Protein AF-A0A971ZE12-F1 (afdb_monomer)

Sequence (84 aa):
MKFTPKVRLVKYCNFLVNVPEEYQYLAADSTGVVYAYLSKPQWNKRTNSWVPVLLSNQLMEFIEVGKIKPMSISPEASLQKIEK

Mean predicted aligned error: 5.93 Å

Nearest PDB structures (foldseek):
  4kin-assembly3_C  TM=6.314E-01  e=1.039E+00  Homo sapiens
  5r94-assembly1_A  TM=5.579E-01  e=9.765E-01  Mus musculus
  5r9t-assembly1_A  TM=5.514E-01  e=1.039E+00  Mus musculus
  2qd9-assembly1_A  TM=5.447E-01  e=1.105E+00  Homo sapiens
  4eh4-assembly1_A  TM=6.395E-01  e=3.795E+00  Homo sapiens

Radius of gyration: 12.71 Å; Cα contacts (8 Å, |Δi|>4): 153; chains: 1; bounding box: 27×28×42 Å

Secondary structure (DSSP, 8-state):
------EEEEEETTEEEEEETT--EEEE-TT-EEEEESS--EEETTTTEEE----SS-S-SEEEEEEPSPPSS-GGG--EE---

Foldseek 3Di:
DPDDFDWDWDQFLNDTWTHRPQFFKWFAAQQQFIKTFNDQFDQDPVVRDTHHDCPDPDPDRMDTGDGDDRHPDRRVPRMDTGDD

Structure (mmCIF, N/CA/C/O backbone):
data_AF-A0A971ZE12-F1
#
_entry.id   AF-A0A971ZE12-F1
#
loop_
_atom_site.group_PDB
_atom_site.id
_atom_site.type_symbol
_atom_site.label_atom_id
_atom_site.label_alt_id
_atom_site.label_comp_id
_atom_site.label_asym_id
_atom_site.label_entity_id
_atom_site.label_seq_id
_atom_site.pdbx_PDB_ins_code
_atom_site.Cartn_x
_atom_site.Cartn_y
_atom_site.Cartn_z
_atom_site.occupancy
_atom_site.B_iso_or_equiv
_atom_site.auth_seq_id
_atom_site.auth_comp_id
_atom_site.auth_asym_id
_atom_site.auth_atom_id
_atom_site.pdbx_PDB_model_num
ATOM 1 N N . MET A 1 1 ? -1.063 2.942 28.863 1.00 40.91 1 MET A N 1
ATOM 2 C CA . MET A 1 1 ? -2.190 2.839 27.908 1.00 40.91 1 MET A CA 1
ATOM 3 C C . MET A 1 1 ? -1.715 2.048 26.699 1.00 40.91 1 MET A C 1
ATOM 5 O O . MET A 1 1 ? -0.670 2.390 26.166 1.00 40.91 1 MET A O 1
ATOM 9 N N . LYS A 1 2 ? -2.410 0.976 26.298 1.00 46.69 2 LYS A N 1
ATOM 10 C CA . LYS A 1 2 ? -2.108 0.275 25.040 1.00 46.69 2 LYS A CA 1
ATOM 11 C C . LYS A 1 2 ? -2.758 1.073 23.909 1.00 46.69 2 LYS A C 1
ATOM 13 O O . LYS A 1 2 ? -3.977 1.048 23.782 1.00 46.69 2 LYS A O 1
ATOM 18 N N . PHE A 1 3 ? -1.971 1.824 23.142 1.00 56.91 3 PHE A N 1
ATOM 19 C CA . PHE A 1 3 ? -2.469 2.441 21.915 1.00 56.91 3 PHE A CA 1
ATOM 20 C C . PHE A 1 3 ? -2.814 1.310 20.946 1.00 56.91 3 PHE A C 1
ATOM 22 O O . PHE A 1 3 ? -1.935 0.565 20.521 1.00 56.91 3 PHE A O 1
ATOM 29 N N . THR A 1 4 ? -4.103 1.118 20.682 1.00 59.69 4 THR A N 1
ATOM 30 C CA . THR A 1 4 ? -4.563 0.196 19.642 1.00 59.69 4 THR A CA 1
ATOM 31 C C . THR A 1 4 ? -4.978 1.081 18.476 1.00 59.69 4 THR A C 1
ATOM 33 O O . THR A 1 4 ? -5.970 1.801 18.620 1.00 59.69 4 THR A O 1
ATOM 36 N N . PRO A 1 5 ? -4.207 1.128 17.375 1.00 68.38 5 PRO A N 1
ATOM 37 C CA . PRO A 1 5 ? -4.586 1.941 16.231 1.00 68.38 5 PRO A CA 1
ATOM 38 C C . PRO A 1 5 ? -5.952 1.469 15.735 1.00 68.38 5 PRO A C 1
ATOM 40 O O . PRO A 1 5 ? -6.182 0.268 15.569 1.00 68.38 5 PRO A O 1
ATOM 43 N N . LYS A 1 6 ? -6.878 2.409 15.537 1.00 83.56 6 LYS A N 1
ATOM 44 C CA . LYS A 1 6 ? -8.167 2.087 14.933 1.00 83.56 6 LYS A CA 1
ATOM 45 C C . LYS A 1 6 ? -7.929 1.670 13.488 1.00 83.56 6 LYS A C 1
ATOM 47 O O . LYS A 1 6 ? -7.245 2.366 12.737 1.00 83.56 6 LYS A O 1
ATOM 52 N N . VAL A 1 7 ? -8.487 0.525 13.124 1.00 89.88 7 VAL A N 1
ATOM 53 C CA . VAL A 1 7 ? -8.395 -0.055 11.785 1.00 89.88 7 VAL A CA 1
ATOM 54 C C . VAL A 1 7 ? -9.771 -0.072 11.138 1.00 89.88 7 VAL A C 1
ATOM 56 O O . VAL A 1 7 ? -10.779 -0.275 11.815 1.00 89.88 7 VAL A O 1
ATOM 59 N N . ARG A 1 8 ? -9.807 0.117 9.820 1.00 90.50 8 ARG A N 1
ATOM 60 C CA . ARG A 1 8 ? -11.002 -0.018 8.987 1.00 90.50 8 ARG A CA 1
ATOM 61 C C . ARG A 1 8 ? -10.774 -1.028 7.868 1.00 90.50 8 ARG A C 1
ATOM 63 O O . ARG A 1 8 ? -9.662 -1.166 7.362 1.00 90.50 8 ARG A O 1
ATOM 70 N N . LEU A 1 9 ? -11.845 -1.713 7.479 1.00 91.56 9 LEU A N 1
ATOM 71 C CA . LEU A 1 9 ? -11.860 -2.631 6.343 1.00 91.56 9 LEU A CA 1
ATOM 72 C C . LEU A 1 9 ? -12.089 -1.842 5.055 1.00 91.56 9 LEU A C 1
ATOM 74 O O . LEU A 1 9 ? -13.118 -1.190 4.897 1.00 91.56 9 LEU A O 1
ATOM 78 N N . VAL A 1 10 ? -11.137 -1.918 4.130 1.00 91.56 10 VAL A N 1
ATOM 79 C CA . VAL A 1 10 ? -11.204 -1.246 2.828 1.00 91.56 10 VAL A CA 1
ATOM 80 C C . VAL A 1 10 ? -11.227 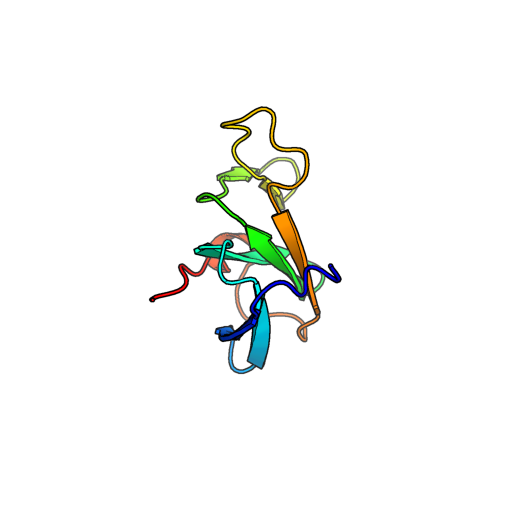-2.294 1.726 1.00 91.56 10 VAL A C 1
ATOM 82 O O . VAL A 1 10 ? -10.436 -3.237 1.737 1.00 91.56 10 VAL A O 1
ATOM 85 N N . LYS A 1 11 ? -12.127 -2.127 0.753 1.00 90.88 11 LYS A N 1
ATOM 86 C CA . LYS A 1 11 ? -12.146 -2.964 -0.449 1.00 90.88 11 LYS A CA 1
ATOM 87 C C . LYS A 1 11 ? -11.071 -2.489 -1.427 1.00 90.88 11 LYS A C 1
ATOM 89 O O . LYS A 1 11 ? -11.111 -1.347 -1.874 1.00 90.88 11 LYS A O 1
ATOM 94 N N . TYR A 1 12 ? -10.153 -3.380 -1.782 1.00 89.88 12 TYR A N 1
ATOM 95 C CA . TYR A 1 12 ? -9.041 -3.140 -2.694 1.00 89.88 12 TYR A CA 1
ATOM 96 C C . TYR A 1 12 ? -8.888 -4.321 -3.656 1.00 89.88 12 TYR A C 1
ATOM 98 O O . TYR A 1 12 ? -8.681 -5.449 -3.218 1.00 89.88 12 TYR A O 1
ATOM 106 N N . CYS A 1 13 ? -9.021 -4.091 -4.966 1.00 82.00 13 CYS A N 1
ATOM 107 C CA . CYS A 1 13 ? -8.896 -5.138 -5.997 1.00 82.00 13 CYS A CA 1
ATOM 108 C C . CYS A 1 13 ? -9.716 -6.424 -5.717 1.00 82.00 13 CYS A C 1
ATOM 110 O O . CYS A 1 13 ? -9.229 -7.529 -5.928 1.00 82.00 13 CYS A O 1
ATOM 112 N N . ASN A 1 14 ? -10.961 -6.284 -5.234 1.00 84.56 14 ASN A N 1
ATOM 113 C CA . ASN A 1 14 ? -11.853 -7.371 -4.773 1.00 84.56 14 ASN A CA 1
ATOM 114 C C . ASN A 1 14 ? -11.437 -8.104 -3.483 1.00 84.56 14 ASN A C 1
ATOM 116 O O . ASN A 1 14 ? -12.122 -9.040 -3.077 1.00 84.56 14 ASN A O 1
ATOM 120 N N . PHE A 1 15 ? -10.395 -7.644 -2.797 1.00 86.25 15 PHE A N 1
ATOM 121 C CA . PHE A 1 15 ? -10.000 -8.107 -1.469 1.00 86.25 15 PHE A CA 1
ATOM 122 C C . PHE A 1 15 ? -10.394 -7.089 -0.400 1.00 86.25 15 PHE A C 1
ATOM 124 O O . PHE A 1 15 ? -10.575 -5.907 -0.684 1.00 86.25 15 PHE A O 1
ATOM 131 N N . LEU A 1 16 ? -10.534 -7.553 0.838 1.00 90.00 16 LEU A N 1
ATOM 132 C CA . LEU A 1 16 ? -10.715 -6.695 2.002 1.00 90.00 16 LEU A CA 1
ATOM 133 C C . LEU A 1 16 ? -9.386 -6.604 2.750 1.00 90.00 16 LEU A C 1
ATOM 135 O O . LEU A 1 16 ? -8.817 -7.631 3.114 1.00 90.00 16 LEU A O 1
ATOM 139 N N . VAL A 1 17 ? -8.899 -5.385 2.971 1.00 90.56 17 VAL A N 1
ATOM 140 C CA . VAL A 1 17 ? -7.651 -5.111 3.694 1.00 90.56 17 VAL A CA 1
ATOM 141 C C . VAL A 1 17 ? -7.931 -4.282 4.942 1.00 90.56 17 VAL A C 1
ATOM 143 O O . VAL A 1 17 ? -8.758 -3.370 4.917 1.00 90.56 17 VAL A O 1
ATOM 146 N N . ASN A 1 18 ? -7.245 -4.609 6.038 1.00 91.44 18 ASN A N 1
ATOM 147 C CA . ASN A 1 18 ? -7.305 -3.835 7.275 1.00 91.44 18 ASN A CA 1
ATOM 148 C C . ASN A 1 18 ? -6.314 -2.679 7.184 1.00 91.44 18 ASN A C 1
ATOM 150 O O . ASN A 1 18 ? -5.111 -2.898 7.075 1.00 91.44 18 ASN A O 1
ATOM 154 N N . VAL A 1 19 ? -6.820 -1.453 7.246 1.00 91.12 19 VAL A N 1
ATOM 155 C CA . VAL A 1 19 ? -6.014 -0.243 7.094 1.00 91.12 19 VAL A CA 1
ATOM 156 C C . VAL A 1 19 ? -6.200 0.637 8.324 1.00 91.12 19 VAL A C 1
ATOM 158 O O . VAL A 1 19 ? -7.348 0.901 8.690 1.00 91.12 19 VAL A O 1
ATOM 161 N N . PRO A 1 20 ? -5.128 1.111 8.981 1.00 90.38 20 PRO A N 1
ATOM 162 C CA . PRO A 1 20 ? -5.275 2.071 10.065 1.00 90.38 20 PRO A CA 1
ATOM 163 C C . PRO A 1 20 ? -5.905 3.368 9.551 1.00 90.38 20 PRO A C 1
ATOM 165 O O . PRO A 1 20 ? -5.629 3.801 8.432 1.00 90.38 20 PRO A O 1
ATOM 168 N N . GLU A 1 21 ? -6.761 3.992 10.358 1.00 89.19 21 GLU A N 1
ATOM 169 C CA . GLU A 1 21 ? -7.599 5.111 9.903 1.00 89.19 21 GLU A CA 1
ATOM 170 C C . GLU A 1 21 ? -6.813 6.329 9.391 1.00 89.19 21 GLU A C 1
ATOM 172 O O . GLU A 1 21 ? -7.337 7.096 8.577 1.00 89.19 21 GLU A O 1
ATOM 177 N N . GLU A 1 22 ? -5.569 6.485 9.849 1.00 88.44 22 GLU A N 1
ATOM 178 C CA . GLU A 1 22 ? -4.651 7.574 9.495 1.00 88.44 22 GLU A CA 1
ATOM 179 C C . GLU A 1 22 ? -4.194 7.514 8.030 1.00 88.44 22 GLU A C 1
ATOM 181 O O . GLU A 1 22 ? -3.924 8.548 7.418 1.00 88.44 22 GLU A O 1
ATOM 186 N N . TYR A 1 23 ? -4.153 6.316 7.442 1.00 90.75 23 TYR A N 1
ATOM 187 C CA . TYR A 1 23 ? -3.722 6.115 6.063 1.00 90.75 23 TYR A CA 1
ATOM 188 C C . TYR A 1 23 ? -4.870 6.419 5.107 1.00 90.75 23 TYR A C 1
ATOM 190 O O . TYR A 1 23 ? -6.023 6.083 5.369 1.00 90.75 23 TYR A O 1
ATOM 198 N N . GLN A 1 24 ? -4.570 7.067 3.987 1.00 92.19 24 GLN A N 1
ATOM 199 C CA . GLN A 1 24 ? -5.575 7.589 3.054 1.00 92.19 24 GLN A CA 1
ATOM 200 C C . GLN A 1 24 ? -5.485 6.971 1.661 1.00 92.19 24 GLN A C 1
ATOM 202 O O . GLN A 1 24 ? -6.399 7.146 0.856 1.00 92.19 24 GLN A O 1
ATOM 207 N N . TYR A 1 25 ? -4.407 6.250 1.366 1.00 94.12 25 TYR A N 1
ATOM 208 C CA . TYR A 1 25 ? -4.172 5.658 0.055 1.00 94.12 25 TYR A CA 1
ATOM 209 C C . TYR A 1 25 ? -3.705 4.219 0.195 1.00 94.12 25 TYR A C 1
ATOM 211 O O . TYR A 1 25 ? -3.032 3.875 1.161 1.00 94.12 25 TYR A O 1
ATOM 219 N N . LEU A 1 26 ? -4.045 3.402 -0.793 1.00 94.25 26 LEU A N 1
ATOM 220 C CA . LEU A 1 26 ? -3.550 2.046 -0.969 1.00 94.25 26 LEU A CA 1
ATOM 221 C C . LEU A 1 26 ? -2.892 1.940 -2.331 1.00 94.25 26 LEU A C 1
ATOM 223 O O . LEU A 1 26 ? -3.426 2.452 -3.312 1.00 94.25 26 LEU A O 1
ATOM 227 N N . ALA A 1 27 ? -1.764 1.255 -2.402 1.00 94.00 27 ALA A N 1
ATOM 228 C CA . ALA A 1 27 ? -1.173 0.870 -3.668 1.00 94.00 27 ALA A CA 1
ATOM 229 C C . ALA A 1 27 ? -0.445 -0.456 -3.508 1.00 94.00 27 ALA A C 1
ATOM 231 O O . ALA A 1 27 ? -0.044 -0.814 -2.402 1.00 94.00 27 ALA A O 1
ATOM 232 N N . ALA A 1 28 ? -0.270 -1.178 -4.603 1.00 92.12 28 ALA A N 1
ATOM 233 C CA . ALA A 1 28 ? 0.421 -2.448 -4.592 1.00 92.12 28 ALA A CA 1
ATOM 234 C C . ALA A 1 28 ? 1.616 -2.449 -5.542 1.00 92.12 28 ALA A C 1
ATOM 236 O O . ALA A 1 28 ? 1.655 -1.733 -6.548 1.00 92.12 28 ALA A O 1
ATOM 237 N N . ASP A 1 29 ? 2.623 -3.235 -5.181 1.00 88.50 29 ASP A N 1
ATOM 238 C CA . ASP A 1 29 ? 3.826 -3.419 -5.981 1.00 88.50 29 ASP A CA 1
ATOM 239 C C . ASP A 1 29 ? 3.642 -4.512 -7.054 1.00 88.50 29 ASP A C 1
ATOM 241 O O . ASP A 1 29 ? 2.580 -5.124 -7.203 1.00 88.50 29 ASP A O 1
ATOM 245 N N . SER A 1 30 ? 4.701 -4.774 -7.824 1.00 84.88 30 SER A N 1
ATOM 246 C CA . SER A 1 30 ? 4.722 -5.837 -8.839 1.00 84.88 30 SER A CA 1
ATOM 247 C C . SER A 1 30 ? 4.622 -7.250 -8.262 1.00 84.88 30 SER A C 1
ATOM 249 O O . SER A 1 30 ? 4.324 -8.187 -9.002 1.00 84.88 30 SER A O 1
ATOM 251 N N . THR A 1 31 ? 4.845 -7.419 -6.959 1.00 85.56 31 THR A N 1
ATOM 252 C CA . THR A 1 31 ? 4.790 -8.710 -6.266 1.00 85.56 31 THR A CA 1
ATOM 253 C C . THR A 1 31 ? 3.427 -8.980 -5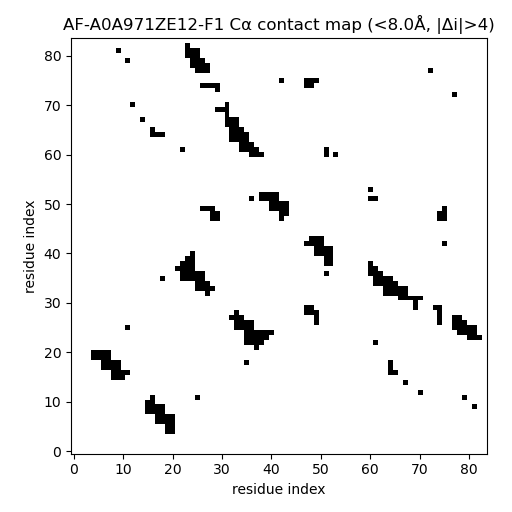.618 1.00 85.56 31 THR A C 1
ATOM 255 O O . THR A 1 31 ? 3.193 -10.079 -5.103 1.00 85.56 31 THR A O 1
ATOM 258 N N . GLY A 1 32 ? 2.512 -8.005 -5.686 1.00 87.31 32 GLY A N 1
ATOM 259 C CA . GLY A 1 32 ? 1.177 -8.058 -5.098 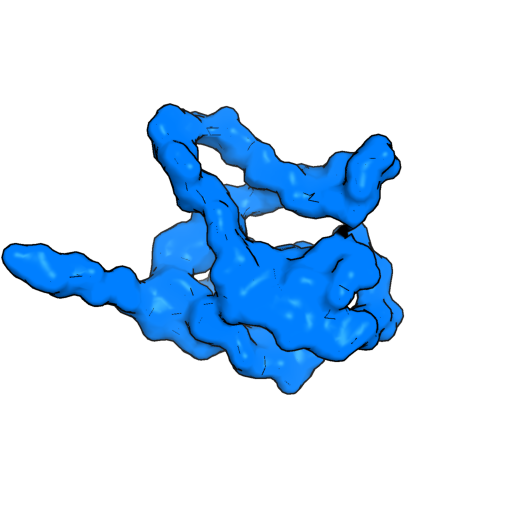1.00 87.31 32 GLY A CA 1
ATOM 260 C C . GLY A 1 32 ? 1.137 -7.666 -3.620 1.00 87.31 32 GLY A C 1
ATOM 261 O O . GLY A 1 32 ? 0.113 -7.876 -2.973 1.00 87.31 32 GLY A O 1
ATOM 262 N N . VAL A 1 33 ? 2.217 -7.123 -3.059 1.00 91.19 33 VAL A N 1
ATOM 263 C CA . VAL A 1 33 ? 2.210 -6.577 -1.697 1.00 91.19 33 VAL A CA 1
ATOM 264 C C . VAL A 1 33 ? 1.490 -5.235 -1.712 1.00 91.19 33 VAL A C 1
ATOM 266 O O . VAL A 1 33 ? 1.775 -4.383 -2.549 1.00 91.19 33 VAL A O 1
ATOM 269 N N . VAL A 1 34 ? 0.535 -5.068 -0.800 1.00 92.62 34 VAL A N 1
ATOM 270 C CA . VAL A 1 34 ? -0.292 -3.872 -0.655 1.00 92.62 34 VAL A CA 1
ATOM 271 C C . VAL A 1 34 ? 0.261 -3.018 0.474 1.00 92.62 34 VAL A C 1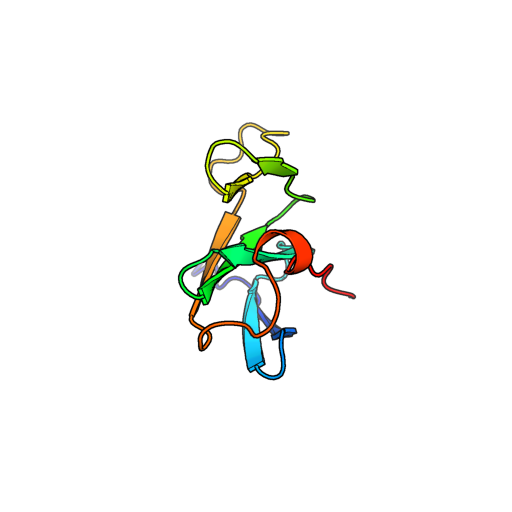
ATOM 273 O O . VAL A 1 34 ? 0.394 -3.467 1.615 1.00 92.62 34 VAL A O 1
ATOM 276 N N . TYR A 1 35 ? 0.500 -1.757 0.155 1.00 93.19 35 TYR A N 1
ATOM 277 C CA . TYR A 1 35 ? 0.953 -0.737 1.077 1.00 93.19 35 TYR A CA 1
ATOM 278 C C . TYR A 1 35 ? -0.136 0.310 1.285 1.00 93.19 35 TYR A C 1
ATOM 280 O O . TYR A 1 35 ? -0.801 0.730 0.336 1.00 93.19 35 TYR A O 1
ATOM 288 N N . ALA A 1 36 ? -0.305 0.747 2.528 1.00 93.25 36 ALA A N 1
ATOM 289 C CA . ALA A 1 36 ? -1.112 1.903 2.877 1.00 93.25 36 ALA A CA 1
ATOM 290 C C . ALA A 1 36 ? -0.212 3.122 3.069 1.00 93.25 36 ALA A C 1
ATOM 292 O O . ALA A 1 36 ? 0.841 2.998 3.686 1.00 93.25 36 ALA A O 1
ATOM 293 N N . TYR A 1 37 ? -0.636 4.290 2.585 1.00 92.50 37 TYR A N 1
ATOM 294 C CA . TYR A 1 37 ? 0.119 5.546 2.654 1.00 92.50 37 TYR A CA 1
ATOM 295 C C . TYR A 1 37 ? -0.691 6.648 3.348 1.00 92.50 37 TYR A C 1
ATOM 297 O O . TYR A 1 37 ? -1.897 6.781 3.112 1.00 92.50 37 TYR A O 1
ATOM 305 N N . LEU A 1 38 ? -0.030 7.447 4.193 1.00 89.94 38 LEU A N 1
ATOM 306 C CA . LEU A 1 38 ? -0.636 8.613 4.858 1.00 89.94 38 LEU A CA 1
ATOM 307 C C . LEU A 1 38 ? -1.019 9.700 3.843 1.00 89.94 38 LEU A C 1
ATOM 309 O O . LEU A 1 38 ? -2.113 10.262 3.895 1.00 89.94 38 LEU A O 1
ATOM 313 N N . SER A 1 39 ? -0.126 9.938 2.883 1.00 88.88 39 SER A N 1
ATOM 314 C CA . SER A 1 39 ? -0.253 10.933 1.816 1.00 88.88 39 SER A CA 1
ATOM 315 C C . SER A 1 39 ? -0.255 10.262 0.447 1.00 88.88 39 SER A C 1
ATOM 317 O O . SER A 1 39 ? 0.138 9.105 0.315 1.00 88.88 39 SER A O 1
ATOM 319 N N . LYS A 1 40 ? -0.690 10.986 -0.591 1.00 91.88 40 LYS A N 1
ATOM 320 C CA . LYS A 1 40 ? -0.706 10.457 -1.960 1.00 91.88 40 LYS A CA 1
ATOM 321 C C . LYS A 1 40 ? 0.731 10.108 -2.391 1.00 91.88 40 LYS A C 1
ATOM 323 O O . LYS A 1 40 ? 1.535 11.035 -2.508 1.00 91.88 40 LYS A O 1
ATOM 328 N N . PRO A 1 41 ? 1.064 8.828 -2.642 1.00 92.06 41 PRO A N 1
ATOM 329 C CA . PRO A 1 41 ? 2.399 8.450 -3.084 1.00 92.06 41 PRO A CA 1
ATOM 330 C C . PRO A 1 41 ? 2.632 8.863 -4.541 1.00 92.06 41 PRO A C 1
ATOM 332 O O . PRO A 1 41 ? 1.693 9.138 -5.296 1.00 92.06 41 PRO A 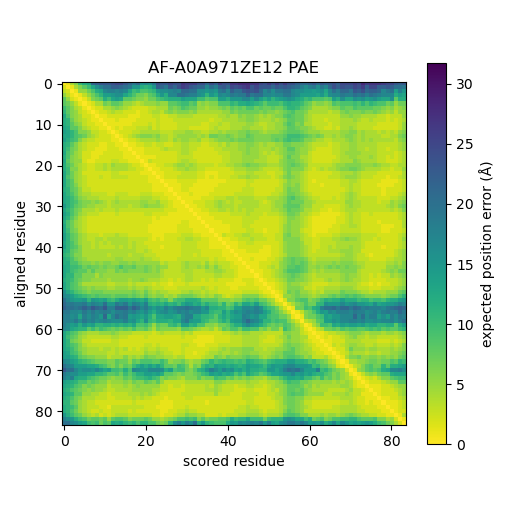O 1
ATOM 335 N N . GLN A 1 42 ? 3.898 8.880 -4.946 1.00 92.00 42 GLN A N 1
ATOM 336 C CA . GLN A 1 42 ? 4.311 9.125 -6.324 1.00 92.00 42 GLN A CA 1
ATOM 337 C C . GLN A 1 42 ? 4.844 7.849 -6.964 1.00 92.00 42 GLN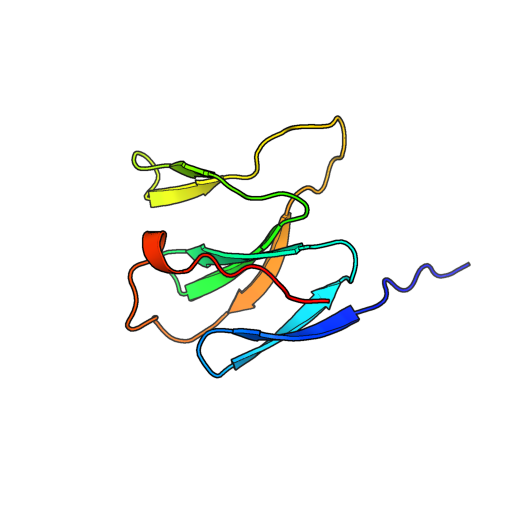 A C 1
ATOM 339 O O . GLN A 1 42 ? 5.570 7.074 -6.341 1.00 92.00 42 GLN A O 1
ATOM 344 N N . TRP A 1 43 ? 4.488 7.639 -8.228 1.00 92.25 43 TRP A N 1
ATOM 345 C CA . TRP A 1 43 ? 5.000 6.518 -8.999 1.00 92.25 43 TRP A CA 1
ATOM 346 C C . TRP A 1 43 ? 6.443 6.786 -9.432 1.00 92.25 43 TRP A C 1
ATOM 348 O O . TRP A 1 43 ? 6.722 7.757 -10.140 1.00 92.25 43 TRP A O 1
ATOM 358 N N . ASN A 1 44 ? 7.365 5.911 -9.031 1.00 89.38 44 ASN A N 1
ATOM 359 C CA . ASN A 1 44 ? 8.757 5.966 -9.450 1.00 89.38 44 ASN A CA 1
ATOM 360 C C . ASN A 1 44 ? 9.011 4.967 -10.584 1.00 89.38 44 ASN A C 1
ATOM 362 O O . ASN A 1 44 ? 9.146 3.765 -10.363 1.00 89.38 44 ASN A O 1
ATOM 366 N N . LYS A 1 45 ? 9.152 5.489 -11.808 1.00 88.56 45 LYS A N 1
ATOM 367 C CA . LYS A 1 45 ? 9.409 4.692 -13.021 1.00 88.56 45 LYS A CA 1
ATOM 368 C C . LYS A 1 45 ? 10.762 3.974 -13.028 1.00 88.56 45 LYS A C 1
ATOM 370 O O . LYS A 1 45 ? 10.937 3.035 -13.792 1.00 88.56 45 LYS A O 1
ATOM 375 N N . ARG A 1 46 ? 11.740 4.415 -12.226 1.00 87.38 46 ARG A N 1
ATOM 376 C CA . ARG A 1 46 ? 13.062 3.761 -12.161 1.00 87.38 46 ARG A CA 1
ATOM 377 C C . ARG A 1 46 ? 13.011 2.476 -11.347 1.00 87.38 46 ARG A C 1
ATOM 379 O O . ARG A 1 46 ? 13.683 1.513 -11.691 1.00 87.38 46 ARG A O 1
ATOM 386 N N . THR A 1 47 ? 12.231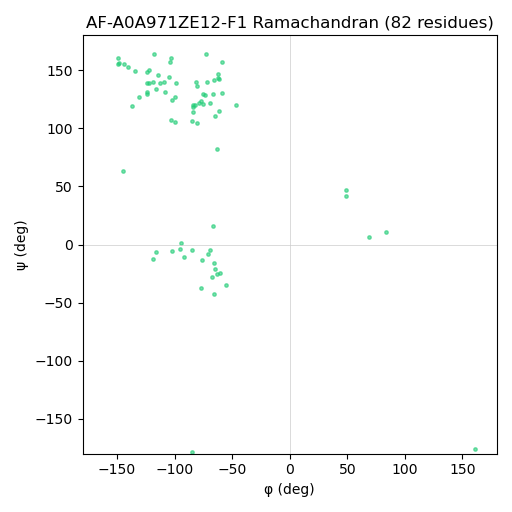 2.479 -10.270 1.00 85.00 47 THR A N 1
ATOM 387 C CA . THR A 1 47 ? 12.091 1.342 -9.352 1.00 85.00 47 THR A CA 1
ATOM 388 C C . THR A 1 47 ? 10.800 0.558 -9.573 1.00 85.00 47 THR A C 1
ATOM 390 O O . THR A 1 47 ? 10.617 -0.476 -8.942 1.00 85.00 47 THR A O 1
ATOM 393 N N . ASN A 1 48 ? 9.918 1.031 -10.463 1.00 86.31 48 ASN A N 1
ATOM 394 C CA . ASN A 1 48 ? 8.576 0.496 -10.695 1.00 86.31 48 ASN A CA 1
ATOM 395 C C . ASN A 1 48 ? 7.800 0.310 -9.382 1.00 86.31 48 ASN A C 1
ATOM 397 O O . ASN A 1 48 ? 7.220 -0.747 -9.131 1.00 86.31 48 ASN A O 1
ATOM 401 N N . SER A 1 49 ? 7.826 1.336 -8.528 1.00 87.75 49 SER A N 1
ATOM 402 C CA . SER A 1 49 ? 7.214 1.287 -7.201 1.00 87.75 49 SER A CA 1
ATOM 403 C C . SER A 1 49 ? 6.586 2.616 -6.786 1.00 87.75 49 SER A C 1
ATOM 405 O O . SER A 1 49 ? 6.965 3.692 -7.257 1.00 87.75 49 SER A O 1
ATOM 407 N N . TRP A 1 50 ? 5.613 2.531 -5.878 1.00 91.25 50 TRP A N 1
ATOM 408 C CA . TRP A 1 50 ? 4.999 3.684 -5.228 1.00 91.25 50 TRP A CA 1
ATOM 409 C C . TRP A 1 50 ? 5.858 4.154 -4.061 1.00 91.25 50 TRP A C 1
ATOM 411 O O . TRP A 1 50 ? 6.097 3.408 -3.111 1.00 91.25 50 TRP A O 1
ATOM 421 N N . VAL A 1 51 ? 6.304 5.405 -4.131 1.00 89.81 51 VAL A N 1
ATOM 422 C CA . VAL A 1 51 ? 7.184 6.017 -3.136 1.00 89.81 51 VAL A CA 1
ATOM 423 C C . VAL A 1 51 ? 6.379 7.037 -2.328 1.00 89.81 51 VAL A C 1
ATOM 425 O O . VAL A 1 51 ? 5.671 7.855 -2.929 1.00 89.81 51 VAL A O 1
ATOM 428 N N . PRO A 1 52 ? 6.441 7.007 -0.984 1.00 87.94 52 PRO A N 1
ATOM 429 C CA . PRO A 1 52 ? 5.819 8.040 -0.164 1.00 87.94 52 PRO A CA 1
ATOM 430 C C . PRO A 1 52 ? 6.441 9.407 -0.480 1.00 87.94 52 PRO A C 1
ATOM 432 O O . PRO A 1 52 ? 7.642 9.517 -0.737 1.00 87.94 52 PRO A O 1
ATOM 435 N N . VAL A 1 53 ? 5.623 10.458 -0.477 1.00 81.94 53 VAL A N 1
ATOM 436 C CA . VAL A 1 53 ? 6.142 11.827 -0.529 1.00 81.94 53 VAL A CA 1
ATOM 437 C C . VAL A 1 53 ? 6.475 12.221 0.899 1.00 81.94 53 VAL A C 1
ATOM 439 O O . VAL A 1 53 ? 5.547 12.488 1.656 1.00 81.94 53 VAL A O 1
ATOM 442 N N . LEU A 1 54 ? 7.774 12.273 1.212 1.00 72.56 54 LEU A N 1
ATOM 443 C CA . LEU A 1 54 ? 8.323 12.690 2.506 1.00 72.56 54 LEU A CA 1
ATOM 444 C C . LEU A 1 54 ? 7.961 14.153 2.777 1.00 72.56 54 LEU A C 1
ATOM 446 O O . LEU A 1 54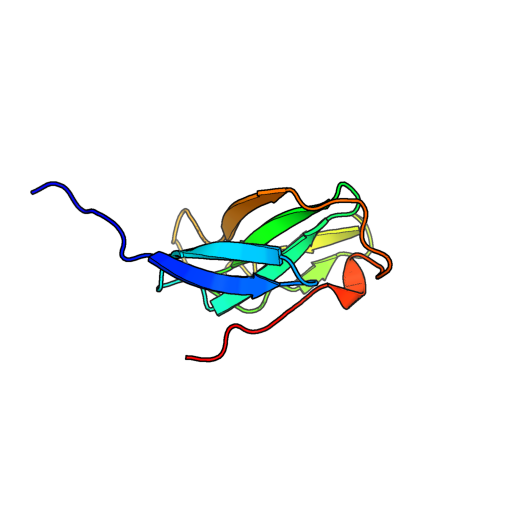 ? 8.733 15.066 2.487 1.00 72.56 54 LEU A O 1
ATOM 450 N N . LEU A 1 55 ? 6.747 14.381 3.274 1.00 63.25 55 LEU A N 1
ATOM 451 C CA . LEU A 1 55 ? 6.231 15.714 3.594 1.00 63.25 55 LEU A CA 1
ATOM 452 C C . LEU A 1 55 ? 6.518 16.089 5.050 1.00 63.25 55 LEU A C 1
ATOM 454 O O . LEU A 1 55 ? 6.321 17.239 5.438 1.00 63.25 55 LEU A O 1
ATOM 458 N N . SER A 1 56 ? 6.975 15.139 5.869 1.00 55.16 56 SER A N 1
ATOM 459 C CA . SER A 1 56 ? 7.165 15.351 7.300 1.00 55.16 56 SER A CA 1
ATOM 460 C C . SER A 1 56 ? 8.307 14.5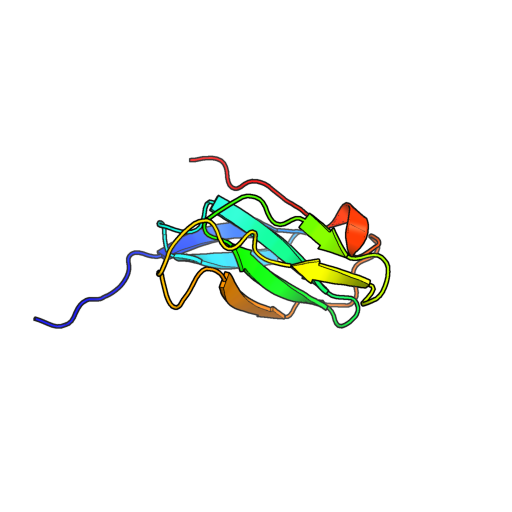18 7.888 1.00 55.16 56 SER A C 1
ATOM 462 O O . SER A 1 56 ? 8.683 13.482 7.352 1.00 55.16 56 SER A O 1
ATOM 464 N N . ASN A 1 57 ? 8.805 14.932 9.058 1.00 58.78 57 ASN A N 1
ATOM 465 C CA . ASN A 1 57 ? 9.685 14.129 9.923 1.00 58.78 57 ASN A CA 1
ATOM 466 C C . ASN A 1 57 ? 8.974 12.889 10.524 1.00 58.78 57 ASN A C 1
ATOM 468 O O . ASN A 1 57 ? 9.448 12.329 11.515 1.00 58.78 57 ASN A O 1
ATOM 472 N N . GLN A 1 58 ? 7.815 12.469 9.999 1.00 58.75 58 GLN A N 1
ATOM 473 C CA . GLN A 1 58 ? 7.143 11.271 10.483 1.00 58.75 58 GLN A CA 1
ATOM 474 C C . GLN A 1 58 ? 7.833 10.021 9.943 1.00 58.75 58 GLN A C 1
ATOM 476 O O . GLN A 1 58 ? 7.967 9.812 8.743 1.00 58.75 58 GLN A O 1
ATOM 481 N N . LEU A 1 59 ? 8.251 9.164 10.871 1.00 60.62 59 LEU A N 1
ATOM 482 C CA . LEU A 1 59 ? 9.028 7.951 10.613 1.00 60.62 59 LEU A CA 1
ATOM 483 C C . LEU A 1 59 ? 8.248 6.843 9.877 1.00 60.62 59 LEU A C 1
ATOM 485 O O . LEU A 1 59 ? 8.832 5.809 9.567 1.00 60.62 59 LEU A O 1
ATOM 489 N N . MET A 1 60 ? 6.945 7.014 9.615 1.00 69.81 60 MET A N 1
ATOM 490 C CA . MET A 1 60 ? 6.074 5.923 9.161 1.00 69.81 60 MET A CA 1
ATOM 491 C C . MET A 1 60 ? 5.000 6.404 8.171 1.00 69.81 60 MET A C 1
ATOM 493 O O . MET A 1 60 ? 3.805 6.355 8.439 1.00 69.81 60 MET A O 1
ATOM 497 N N . GLU A 1 61 ? 5.429 6.903 7.006 1.00 82.88 61 GLU A N 1
ATOM 498 C CA . GLU A 1 61 ? 4.514 7.414 5.968 1.00 82.88 61 GLU A CA 1
ATOM 499 C C . GLU A 1 61 ? 3.790 6.328 5.159 1.00 82.88 61 GLU A C 1
ATOM 501 O O . GLU A 1 61 ? 2.819 6.624 4.452 1.00 82.88 61 GLU A O 1
ATOM 506 N N . PHE A 1 62 ? 4.242 5.077 5.268 1.00 89.06 62 PHE A N 1
ATOM 507 C CA . PHE A 1 62 ? 3.587 3.920 4.673 1.00 89.06 62 PHE A CA 1
ATOM 508 C C . PHE A 1 62 ? 3.806 2.650 5.499 1.00 89.06 62 PHE A C 1
ATOM 510 O O . PHE A 1 62 ? 4.795 2.532 6.224 1.00 89.06 62 PHE A O 1
ATOM 517 N N . ILE A 1 63 ? 2.890 1.692 5.361 1.00 90.69 63 ILE A N 1
ATOM 518 C CA . ILE A 1 63 ? 2.977 0.364 5.981 1.00 90.69 63 ILE A CA 1
ATOM 519 C C . ILE A 1 63 ? 2.482 -0.713 5.025 1.00 90.69 63 ILE A C 1
ATOM 521 O O . ILE A 1 63 ? 1.620 -0.461 4.187 1.00 90.69 63 ILE A O 1
ATOM 525 N N . GLU A 1 64 ? 2.987 -1.930 5.182 1.00 92.31 64 GLU A N 1
ATOM 526 C CA . GLU A 1 64 ? 2.405 -3.107 4.545 1.00 92.31 64 GLU A CA 1
ATOM 527 C C . GLU A 1 64 ? 1.099 -3.487 5.257 1.00 92.31 64 GLU A C 1
ATOM 529 O O . GLU A 1 64 ? 1.064 -3.611 6.481 1.00 92.31 64 GLU A O 1
ATOM 534 N N . VAL A 1 65 ? 0.020 -3.665 4.492 1.00 92.00 65 VAL A N 1
ATOM 535 C CA . VAL A 1 65 ? -1.306 -4.044 5.022 1.00 92.00 65 VAL A CA 1
ATOM 536 C C . VAL A 1 65 ? -1.788 -5.404 4.527 1.00 92.00 65 VAL A C 1
ATOM 538 O O . VAL A 1 65 ? -2.817 -5.904 4.984 1.00 92.00 65 VAL A O 1
ATOM 541 N N . GLY A 1 66 ? -1.060 -6.022 3.600 1.00 90.44 66 GLY A N 1
ATOM 542 C CA . GLY A 1 66 ? -1.346 -7.376 3.155 1.00 90.44 66 GLY A CA 1
ATOM 543 C C . GLY A 1 66 ? -0.711 -7.717 1.818 1.00 90.44 66 GLY A C 1
ATOM 544 O O . GLY A 1 66 ? 0.007 -6.922 1.219 1.00 90.44 66 GLY A O 1
ATOM 545 N N . LYS A 1 67 ? -1.026 -8.916 1.332 1.00 89.56 67 LYS A N 1
ATOM 546 C CA . LYS A 1 67 ? -0.588 -9.412 0.031 1.00 89.56 67 LYS A CA 1
ATOM 547 C C . LYS A 1 67 ? -1.781 -9.962 -0.731 1.00 89.56 67 LYS A C 1
ATOM 549 O O . LYS A 1 67 ? -2.521 -10.801 -0.219 1.00 89.56 67 LYS A O 1
ATOM 554 N N . ILE A 1 68 ? -1.959 -9.486 -1.952 1.00 85.38 68 ILE A N 1
ATOM 555 C CA . ILE A 1 68 ? -2.981 -9.963 -2.876 1.00 85.38 68 ILE A CA 1
ATOM 556 C C . ILE A 1 68 ? -2.345 -10.859 -3.934 1.00 85.38 68 ILE A C 1
ATOM 558 O O . ILE A 1 68 ? -1.133 -10.854 -4.157 1.00 85.38 68 ILE A O 1
ATOM 562 N N . LYS A 1 69 ? -3.181 -11.672 -4.583 1.00 80.75 69 LYS A N 1
ATOM 563 C CA . LYS A 1 69 ? -2.752 -12.421 -5.768 1.00 80.75 69 LYS A CA 1
ATOM 564 C C . LYS A 1 69 ? -2.276 -11.443 -6.854 1.00 80.75 69 LYS A C 1
ATOM 566 O O . LYS A 1 69 ? -2.715 -10.291 -6.838 1.00 80.75 69 LYS A O 1
ATOM 571 N N . PRO A 1 70 ? -1.424 -11.900 -7.793 1.00 68.81 70 PRO A N 1
ATOM 572 C CA . PRO A 1 70 ? -0.939 -11.072 -8.889 1.00 68.81 70 PRO A CA 1
ATOM 573 C C . PRO A 1 70 ? -2.097 -10.315 -9.525 1.00 68.81 70 PRO A C 1
ATOM 575 O O . PRO A 1 70 ? -3.085 -10.914 -9.957 1.00 68.81 70 PRO A O 1
ATOM 578 N N . MET A 1 71 ? -1.999 -8.991 -9.490 1.00 67.19 71 MET A N 1
ATOM 579 C CA . MET A 1 71 ? -3.043 -8.129 -10.006 1.00 67.19 71 MET A CA 1
ATOM 580 C C . MET A 1 71 ? -3.149 -8.302 -11.519 1.00 67.19 71 MET A C 1
ATOM 582 O O . MET A 1 71 ? -2.146 -8.373 -12.223 1.00 67.19 71 MET A O 1
ATOM 586 N N . SER A 1 72 ? -4.380 -8.287 -12.031 1.00 72.94 72 SER A N 1
ATOM 587 C CA . SER A 1 72 ? -4.633 -8.098 -13.466 1.00 72.94 72 SER A CA 1
ATOM 588 C C . SER A 1 72 ? -4.344 -6.662 -13.925 1.00 72.94 72 SER A C 1
ATOM 590 O O . SER A 1 72 ? -4.387 -6.383 -15.118 1.00 72.94 72 SER A O 1
ATOM 592 N N . ILE A 1 73 ? -4.075 -5.752 -12.982 1.00 77.88 73 ILE A N 1
ATOM 593 C CA . ILE A 1 73 ? -3.722 -4.353 -13.223 1.00 77.88 73 ILE A CA 1
ATOM 594 C C . ILE A 1 73 ? -2.228 -4.124 -12.988 1.00 77.88 73 ILE A C 1
ATOM 596 O O . ILE A 1 73 ? -1.626 -4.715 -12.090 1.00 77.88 73 ILE A O 1
ATOM 600 N N . SER A 1 74 ? -1.629 -3.244 -13.788 1.00 86.00 74 SER A N 1
ATOM 601 C CA . SER A 1 74 ? -0.238 -2.833 -13.603 1.00 86.00 74 SER A CA 1
ATOM 602 C C . SER A 1 74 ? -0.053 -2.140 -12.245 1.00 86.00 74 SER A C 1
ATOM 604 O O . SER A 1 74 ? -0.948 -1.403 -11.823 1.00 86.00 74 SER A O 1
ATOM 606 N N . PRO A 1 75 ? 1.108 -2.283 -11.580 1.00 86.19 75 PRO A N 1
ATOM 607 C CA . PRO A 1 75 ? 1.360 -1.625 -10.297 1.00 86.19 75 PRO A CA 1
ATOM 608 C C . PRO A 1 75 ? 1.168 -0.100 -10.339 1.00 86.19 75 PRO A C 1
ATOM 610 O O . PRO A 1 75 ? 0.619 0.461 -9.398 1.00 86.19 75 PRO A O 1
ATOM 613 N N . GLU A 1 76 ? 1.495 0.566 -11.454 1.00 90.75 76 GLU A N 1
ATOM 614 C CA . GLU A 1 76 ? 1.248 2.007 -11.678 1.00 90.75 76 GLU A CA 1
ATOM 615 C C . GLU A 1 76 ? -0.245 2.386 -11.690 1.00 90.75 76 GLU A C 1
ATOM 617 O O . GLU A 1 76 ? -0.606 3.519 -11.392 1.00 90.75 76 GLU A O 1
ATOM 622 N N . ALA A 1 77 ? -1.135 1.451 -12.015 1.00 89.50 77 ALA A N 1
ATOM 623 C CA . ALA A 1 77 ? -2.582 1.669 -12.006 1.00 89.50 77 ALA A CA 1
ATOM 624 C C . ALA A 1 77 ? -3.235 1.240 -10.679 1.00 89.50 77 ALA A C 1
ATOM 626 O O . ALA A 1 77 ? -4.451 1.326 -10.532 1.00 89.50 77 ALA A O 1
ATOM 627 N N . SER A 1 78 ? -2.444 0.764 -9.713 1.00 91.62 78 SER A N 1
ATOM 628 C CA . SER A 1 78 ? -2.947 0.160 -8.476 1.00 91.62 78 SER A CA 1
ATOM 629 C C . SER A 1 78 ? -3.271 1.171 -7.368 1.00 91.62 78 SER A C 1
ATOM 631 O O . SER A 1 78 ? -3.786 0.783 -6.320 1.00 91.62 78 SER A O 1
ATOM 633 N N . LEU A 1 79 ? -2.992 2.463 -7.567 1.00 94.12 79 LEU A N 1
ATOM 634 C CA . LEU A 1 79 ? -3.268 3.485 -6.559 1.00 94.12 79 LEU A CA 1
ATOM 635 C C . LEU A 1 79 ? -4.773 3.706 -6.387 1.00 94.12 79 LEU A C 1
ATOM 637 O O . LEU A 1 79 ? -5.465 4.143 -7.304 1.00 94.12 79 LEU A O 1
ATOM 641 N N . GLN A 1 80 ? -5.250 3.510 -5.164 1.00 93.69 80 GLN A N 1
ATOM 642 C CA . GLN A 1 80 ? -6.624 3.756 -4.756 1.00 93.69 80 GLN A CA 1
ATOM 643 C C . GLN A 1 80 ? -6.648 4.718 -3.566 1.00 93.69 80 GLN A C 1
ATOM 645 O O . GLN A 1 80 ? -5.945 4.524 -2.574 1.00 93.69 80 GLN A O 1
ATOM 650 N N . LYS A 1 81 ? -7.481 5.759 -3.643 1.00 93.88 81 LYS A N 1
ATOM 651 C CA . LYS A 1 81 ? -7.791 6.607 -2.487 1.00 93.88 81 LYS A CA 1
ATOM 652 C C . LYS A 1 81 ? -8.846 5.913 -1.629 1.00 93.88 81 LYS A C 1
ATOM 654 O O . LYS A 1 81 ? -9.814 5.372 -2.156 1.00 93.88 81 LYS A O 1
ATOM 659 N N . ILE A 1 82 ? -8.659 5.940 -0.318 1.00 91.00 82 ILE A N 1
ATOM 660 C CA . ILE A 1 82 ? -9.629 5.418 0.636 1.00 91.00 82 ILE A CA 1
ATOM 661 C C . ILE A 1 82 ? -10.660 6.518 0.890 1.00 91.00 82 ILE A C 1
ATOM 663 O O . ILE A 1 82 ? -10.322 7.582 1.414 1.00 91.00 82 ILE A O 1
ATOM 667 N N . GLU A 1 83 ? -11.902 6.286 0.478 1.00 77.50 83 GLU A N 1
ATOM 668 C CA . GLU A 1 83 ? -13.019 7.164 0.832 1.00 77.50 83 GLU A CA 1
ATOM 669 C C . GLU A 1 83 ? -13.351 6.980 2.322 1.00 77.50 83 GLU A C 1
ATOM 671 O O . GLU A 1 83 ? -13.226 5.873 2.853 1.00 77.50 83 GLU A O 1
ATOM 676 N N . LYS A 1 84 ? -13.655 8.089 3.006 1.00 61.03 84 LYS A N 1
ATOM 677 C CA . LYS A 1 84 ? -14.003 8.104 4.433 1.00 61.03 84 LYS A CA 1
ATOM 678 C C . LYS A 1 84 ? -15.461 7.732 4.643 1.00 61.03 84 LYS A C 1
ATOM 680 O O . LYS A 1 84 ? -16.284 8.188 3.821 1.00 61.03 84 LYS A O 1
#

Solvent-accessible surface area (backbone atoms only — not comparable to full-atom values): 5242 Å² total; per-residue (Å²): 132,85,86,70,81,58,66,42,82,42,84,51,97,94,39,79,38,62,38,50,70,78,41,38,27,37,34,32,40,83,82,16,42,29,32,34,18,50,53,80,55,44,81,37,83,90,76,62,37,76,40,70,64,86,84,60,96,65,94,68,51,58,44,82,50,49,72,52,72,78,62,97,58,57,41,90,71,40,68,41,76,60,81,132

pLDDT: mean 83.9, std 12.05, range [40.91, 94.25]